Protein AF-A0A4P5X073-F1 (afdb_monomer_lite)

Structure (mmCIF, N/CA/C/O backbone):
data_AF-A0A4P5X073-F1
#
_entry.id   AF-A0A4P5X073-F1
#
loop_
_atom_site.group_PDB
_atom_site.id
_atom_site.type_symbol
_atom_site.label_atom_id
_atom_site.label_alt_id
_atom_site.label_comp_id
_atom_site.label_asym_id
_atom_site.label_entity_id
_atom_site.label_seq_id
_atom_site.pdbx_PDB_ins_code
_atom_site.Cartn_x
_atom_site.Cartn_y
_atom_site.Cartn_z
_atom_site.occupancy
_atom_site.B_iso_or_equiv
_atom_site.auth_seq_id
_atom_site.auth_comp_id
_atom_site.auth_asym_id
_atom_site.auth_atom_id
_atom_site.pdbx_PDB_model_num
ATOM 1 N N . MET A 1 1 ? 3.722 -9.490 3.661 1.00 90.38 1 MET A N 1
ATOM 2 C CA . MET A 1 1 ? 4.353 -8.507 2.749 1.00 90.38 1 MET A CA 1
ATOM 3 C C . MET A 1 1 ? 3.294 -7.777 1.942 1.00 90.38 1 MET A C 1
ATOM 5 O O . MET A 1 1 ? 2.246 -8.359 1.664 1.00 90.38 1 MET A O 1
ATOM 9 N N . CYS A 1 2 ? 3.546 -6.516 1.594 1.00 95.12 2 CYS A N 1
ATOM 10 C CA . CYS A 1 2 ? 2.635 -5.643 0.854 1.00 95.12 2 CYS A CA 1
ATOM 11 C C . CYS A 1 2 ? 2.141 -6.263 -0.462 1.00 95.12 2 CYS A C 1
ATOM 13 O O . CYS A 1 2 ? 0.934 -6.261 -0.695 1.00 95.12 2 CYS A O 1
ATOM 15 N N . ALA A 1 3 ? 3.015 -6.900 -1.247 1.00 94.12 3 ALA A N 1
ATOM 16 C CA . ALA A 1 3 ? 2.694 -7.516 -2.542 1.00 94.12 3 ALA A CA 1
ATOM 17 C C . ALA A 1 3 ? 1.434 -8.405 -2.515 1.00 94.12 3 ALA A C 1
ATOM 19 O O . ALA A 1 3 ? 0.590 -8.369 -3.412 1.00 94.12 3 ALA A O 1
ATOM 20 N N . THR A 1 4 ? 1.281 -9.188 -1.446 1.00 93.81 4 THR A N 1
ATOM 21 C CA . THR A 1 4 ? 0.191 -10.158 -1.275 1.00 93.81 4 THR A CA 1
ATOM 22 C C . THR A 1 4 ? -0.931 -9.657 -0.364 1.00 93.81 4 THR A C 1
ATOM 24 O O . THR A 1 4 ? -1.908 -10.370 -0.149 1.00 93.81 4 THR A O 1
ATOM 27 N N . CYS A 1 5 ? -0.819 -8.436 0.167 1.00 95.62 5 CYS A N 1
ATOM 28 C CA . CYS A 1 5 ? -1.802 -7.847 1.073 1.00 95.62 5 CYS A CA 1
ATOM 29 C C . CYS A 1 5 ? -3.062 -7.397 0.322 1.00 95.62 5 CYS A C 1
ATOM 31 O O . CYS A 1 5 ? -2.972 -6.747 -0.722 1.00 95.62 5 CYS A O 1
ATOM 33 N N . LEU A 1 6 ? -4.241 -7.654 0.891 1.00 95.81 6 LEU A N 1
ATOM 34 C CA . LEU A 1 6 ? -5.538 -7.213 0.366 1.00 95.81 6 LEU A CA 1
ATOM 35 C C . LEU A 1 6 ? -5.612 -5.696 0.129 1.00 95.81 6 LEU A C 1
ATOM 37 O O . LEU A 1 6 ? -6.213 -5.247 -0.853 1.00 95.81 6 LEU A O 1
ATOM 41 N N . HIS A 1 7 ? -4.979 -4.912 1.000 1.00 95.56 7 HIS A N 1
ATOM 42 C CA . HIS A 1 7 ? -5.035 -3.449 0.976 1.00 95.56 7 HIS A CA 1
ATOM 43 C C . HIS A 1 7 ? -4.018 -2.796 0.040 1.00 95.56 7 HIS A C 1
ATOM 45 O O . HIS A 1 7 ? -4.119 -1.600 -0.226 1.00 95.56 7 HIS A O 1
ATOM 51 N N . TRP A 1 8 ? -3.035 -3.542 -0.461 1.00 95.19 8 TRP A N 1
ATOM 52 C CA . TRP A 1 8 ? -1.991 -2.965 -1.299 1.00 95.19 8 TRP A CA 1
ATOM 53 C C . TRP A 1 8 ? -2.427 -2.930 -2.766 1.00 95.19 8 TRP A C 1
ATOM 55 O O . TRP A 1 8 ? -3.107 -3.845 -3.264 1.00 95.19 8 TRP A O 1
ATOM 65 N N . ARG A 1 9 ? -2.083 -1.847 -3.459 1.00 93.62 9 ARG A N 1
ATOM 66 C CA . ARG A 1 9 ? -2.324 -1.673 -4.893 1.00 93.62 9 ARG A CA 1
ATOM 67 C C . ARG A 1 9 ? -0.997 -1.331 -5.569 1.00 93.62 9 ARG A C 1
ATOM 69 O O . ARG A 1 9 ? -0.439 -0.298 -5.209 1.00 93.62 9 ARG A O 1
ATOM 76 N N . PRO A 1 10 ? -0.499 -2.166 -6.500 1.00 91.75 10 PRO A N 1
ATOM 77 C CA . PRO A 1 10 ? 0.700 -1.826 -7.255 1.00 91.75 10 PRO A CA 1
ATOM 78 C C . PRO A 1 10 ? 0.436 -0.564 -8.073 1.00 91.75 10 PRO A C 1
ATOM 80 O O . PRO A 1 10 ? -0.665 -0.393 -8.608 1.00 91.75 10 PRO A O 1
ATOM 83 N N . GLU A 1 11 ? 1.435 0.305 -8.163 1.00 88.12 11 GLU A N 1
ATOM 84 C CA . GLU A 1 11 ? 1.375 1.491 -9.003 1.00 88.12 11 GLU A CA 1
ATOM 85 C C . GLU A 1 11 ? 2.367 1.335 -10.155 1.00 88.12 11 GLU A C 1
ATOM 87 O O . GLU A 1 11 ? 3.565 1.205 -9.941 1.00 88.12 11 GLU A O 1
ATOM 92 N N . ASN A 1 12 ? 1.847 1.322 -11.384 1.00 70.25 12 ASN A N 1
ATOM 93 C CA . ASN A 1 12 ? 2.644 1.194 -12.604 1.00 70.25 12 ASN A CA 1
ATOM 94 C C . ASN A 1 12 ? 2.651 2.528 -13.363 1.00 70.25 12 ASN A C 1
ATOM 96 O O . ASN A 1 12 ? 2.276 2.590 -14.535 1.00 70.25 12 ASN A O 1
ATOM 100 N N . THR A 1 13 ? 2.987 3.615 -12.674 1.00 72.81 13 THR A N 1
ATOM 101 C CA . THR A 1 13 ? 3.215 4.926 -13.294 1.00 72.81 13 THR A CA 1
ATOM 102 C C . THR A 1 13 ? 4.679 5.028 -13.716 1.00 72.81 13 THR A C 1
ATOM 104 O O . THR A 1 13 ? 5.552 4.435 -13.092 1.00 72.81 13 THR A O 1
ATOM 107 N N . ALA A 1 14 ? 4.978 5.775 -14.784 1.00 64.25 14 ALA A N 1
ATOM 108 C CA . ALA A 1 14 ? 6.358 5.950 -15.260 1.00 64.25 14 ALA A CA 1
ATOM 109 C C . ALA A 1 14 ? 7.279 6.618 -14.216 1.00 64.25 14 ALA A C 1
ATOM 111 O O . ALA A 1 14 ? 8.499 6.515 -14.301 1.00 64.25 14 ALA A O 1
ATOM 112 N N . GLU A 1 15 ? 6.680 7.301 -13.241 1.00 67.69 15 GLU A N 1
ATOM 113 C CA . GLU A 1 15 ? 7.348 8.032 -12.167 1.00 67.69 15 GLU A CA 1
ATOM 114 C C . GLU A 1 15 ? 7.777 7.108 -11.018 1.00 67.69 15 GLU A C 1
ATOM 116 O O . GLU A 1 15 ? 8.706 7.430 -10.275 1.00 67.69 15 GLU A O 1
ATOM 121 N N . HIS A 1 16 ? 7.138 5.941 -10.885 1.00 65.94 16 HIS A N 1
ATOM 122 C CA . HIS A 1 16 ? 7.395 4.993 -9.811 1.00 65.94 16 HIS A CA 1
ATOM 123 C C . HIS A 1 16 ? 8.014 3.699 -10.344 1.00 65.94 16 HIS A C 1
ATOM 125 O O . HIS A 1 16 ? 7.563 3.093 -11.312 1.00 65.94 16 HIS A O 1
ATOM 131 N N . LEU A 1 17 ? 9.109 3.283 -9.702 1.00 71.88 17 LEU A N 1
ATOM 132 C CA . LEU A 1 17 ? 9.854 2.086 -10.083 1.00 71.88 17 LEU A CA 1
ATOM 1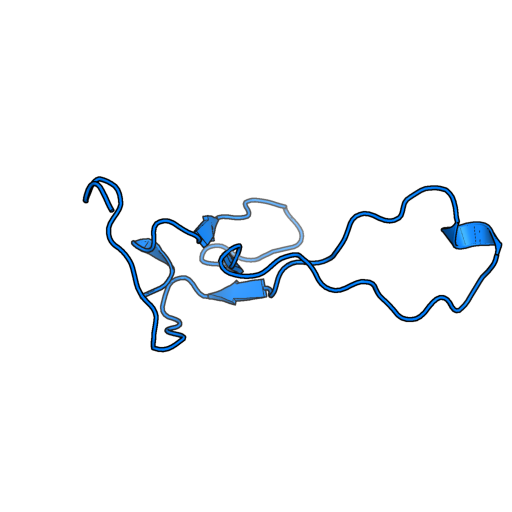33 C C . LEU A 1 17 ? 8.980 0.828 -9.930 1.00 71.88 17 LEU A C 1
ATOM 135 O O . LEU A 1 17 ? 8.087 0.764 -9.085 1.00 71.88 17 LEU A O 1
ATOM 139 N N . ILE A 1 18 ? 9.291 -0.213 -10.703 1.00 83.44 18 ILE A N 1
ATOM 140 C CA . ILE A 1 18 ? 8.678 -1.539 -10.543 1.00 83.44 18 ILE A CA 1
ATOM 141 C C . ILE A 1 18 ? 8.846 -2.000 -9.083 1.00 83.44 18 ILE A C 1
ATOM 143 O O . ILE A 1 18 ? 9.925 -1.860 -8.507 1.00 83.44 18 ILE A O 1
ATOM 147 N N . GLY A 1 19 ? 7.780 -2.546 -8.490 1.00 89.00 19 GLY A N 1
ATOM 148 C CA . GLY A 1 19 ? 7.771 -3.007 -7.094 1.00 89.00 19 GLY A CA 1
ATOM 149 C C . GLY A 1 19 ? 7.260 -1.973 -6.085 1.00 89.00 19 GLY A C 1
ATOM 150 O O . GLY A 1 19 ? 7.277 -2.236 -4.885 1.00 89.00 19 GLY A O 1
ATOM 151 N N . TRP A 1 20 ? 6.777 -0.817 -6.543 1.00 92.69 20 TRP A N 1
ATOM 152 C CA . TRP A 1 20 ? 6.130 0.185 -5.697 1.00 92.69 20 TRP A CA 1
ATOM 153 C C . TRP A 1 20 ? 4.601 0.164 -5.806 1.00 92.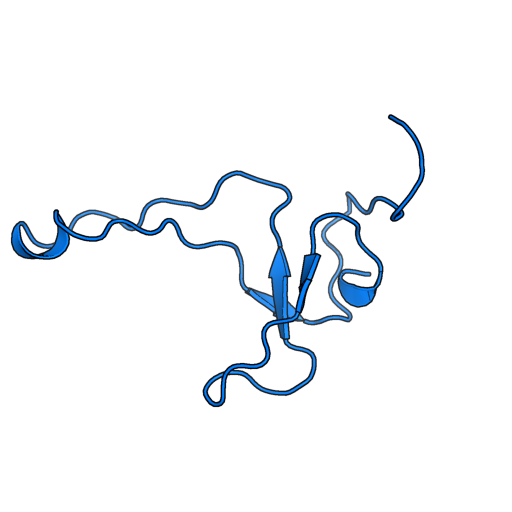69 20 TRP A C 1
ATOM 155 O O . TRP A 1 20 ? 4.013 -0.310 -6.782 1.00 92.69 20 TRP A O 1
ATOM 165 N N . GLY A 1 21 ? 3.940 0.647 -4.756 1.00 93.25 21 GLY A N 1
ATOM 166 C CA . GLY A 1 21 ? 2.489 0.732 -4.708 1.00 93.25 21 GLY A CA 1
ATOM 167 C C . GLY A 1 21 ? 1.953 1.374 -3.436 1.00 93.25 21 GLY A C 1
ATOM 168 O O . GLY A 1 21 ? 2.680 1.680 -2.489 1.00 93.25 21 GLY A O 1
ATOM 169 N N . GLN A 1 22 ? 0.642 1.578 -3.404 1.00 93.50 22 GLN A N 1
ATOM 170 C CA . GLN A 1 22 ? -0.048 2.289 -2.333 1.00 93.50 22 GLN A CA 1
ATOM 171 C C . GLN A 1 22 ? -0.650 1.323 -1.308 1.00 93.50 22 GLN A C 1
ATOM 173 O O . GLN A 1 22 ? -1.387 0.393 -1.658 1.00 93.50 22 GLN A O 1
ATOM 178 N N . CYS A 1 23 ? -0.401 1.577 -0.022 1.00 94.00 23 CYS A N 1
ATOM 179 C CA . CYS A 1 23 ? -1.057 0.877 1.079 1.00 94.00 23 CYS A CA 1
ATOM 180 C C . CYS A 1 23 ? -2.389 1.557 1.430 1.00 94.00 23 CYS A C 1
ATOM 182 O O . CYS A 1 23 ? -2.412 2.645 2.000 1.00 94.00 23 CYS A O 1
ATOM 184 N N . ARG A 1 24 ? -3.517 0.899 1.141 1.00 94.06 24 ARG A N 1
ATOM 185 C CA . ARG A 1 24 ? -4.870 1.442 1.365 1.00 94.06 24 ARG A CA 1
ATOM 186 C C . ARG A 1 24 ? -5.574 0.885 2.601 1.00 94.06 24 ARG A C 1
ATOM 188 O O . ARG A 1 24 ? -6.792 0.739 2.608 1.00 94.06 24 ARG A O 1
ATOM 195 N N . ARG A 1 25 ? -4.809 0.509 3.632 1.00 93.50 25 ARG A N 1
ATOM 196 C CA . ARG A 1 25 ? -5.371 -0.020 4.889 1.00 93.50 25 ARG A CA 1
ATOM 197 C C . ARG A 1 25 ? -6.102 1.068 5.674 1.00 93.50 25 ARG A C 1
ATOM 199 O O . ARG A 1 25 ? -7.149 0.811 6.252 1.00 93.50 25 ARG A O 1
ATOM 206 N N . LEU A 1 26 ? -5.529 2.268 5.691 1.00 89.75 26 LEU A N 1
ATOM 207 C CA . LEU A 1 26 ? -6.111 3.447 6.319 1.00 89.75 26 LEU A CA 1
ATOM 208 C C . LEU A 1 26 ? -6.648 4.403 5.243 1.00 89.75 26 LEU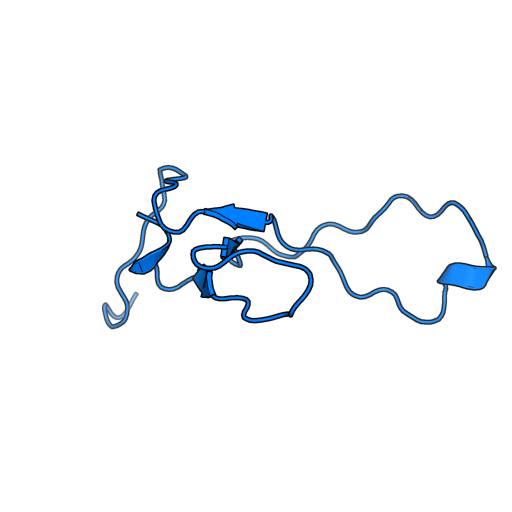 A C 1
ATOM 210 O O . LEU A 1 26 ? -6.179 4.354 4.096 1.00 89.75 26 LEU A O 1
ATOM 214 N N . PRO A 1 27 ? -7.614 5.272 5.597 1.00 85.94 27 PRO A N 1
ATOM 215 C CA . PRO A 1 27 ? -7.996 6.389 4.748 1.00 85.94 27 PRO A CA 1
ATOM 216 C C . PRO A 1 27 ? -6.761 7.209 4.361 1.00 85.94 27 PRO A C 1
ATOM 218 O O . PRO A 1 27 ? -5.822 7.309 5.159 1.00 85.94 27 PRO A O 1
ATOM 221 N N . PRO A 1 28 ? -6.736 7.784 3.153 1.00 84.62 28 PRO A N 1
ATOM 222 C CA . PRO A 1 28 ? -5.614 8.601 2.745 1.00 84.62 28 PRO A CA 1
ATOM 223 C C . PRO A 1 28 ? -5.505 9.845 3.633 1.00 84.62 28 PRO A C 1
ATOM 225 O O . PRO A 1 28 ? -6.512 10.420 4.053 1.00 84.62 28 PRO A O 1
ATOM 228 N N . THR A 1 29 ? -4.279 10.277 3.903 1.00 81.06 29 THR A N 1
ATOM 229 C CA . THR A 1 29 ? -4.039 11.503 4.666 1.00 81.06 29 THR A CA 1
ATOM 230 C C . THR A 1 29 ? -4.228 12.722 3.775 1.00 81.06 29 THR A C 1
ATOM 232 O O . THR A 1 29 ? -3.782 12.738 2.624 1.00 81.06 29 THR A O 1
ATOM 235 N N . MET A 1 30 ? -4.871 13.751 4.322 1.00 77.62 30 MET A N 1
ATOM 236 C CA . MET A 1 30 ? -4.977 15.054 3.675 1.00 77.62 30 MET A CA 1
ATOM 237 C C . MET A 1 30 ? -3.655 15.810 3.847 1.00 77.62 30 MET A C 1
ATOM 239 O O . MET A 1 30 ? -3.178 15.911 4.982 1.00 77.62 30 MET A O 1
ATOM 243 N N . PRO A 1 31 ? -3.053 16.338 2.770 1.00 70.62 31 PRO A N 1
ATOM 244 C CA . PRO A 1 31 ? -1.921 17.239 2.912 1.00 70.62 31 PRO A CA 1
ATOM 245 C C . PRO A 1 31 ? -2.352 18.514 3.663 1.00 70.62 31 PRO A C 1
ATOM 247 O O . PRO A 1 31 ? -3.522 18.908 3.587 1.00 70.62 31 PRO A O 1
ATOM 250 N N . PRO A 1 32 ? -1.440 19.163 4.410 1.00 68.31 32 PRO A N 1
ATOM 251 C CA . PRO A 1 32 ? -1.725 20.459 5.013 1.00 68.31 32 PRO A CA 1
ATOM 252 C C . PRO A 1 32 ? -2.059 21.463 3.902 1.00 68.31 32 PRO A C 1
ATOM 254 O O . PRO A 1 32 ? -1.278 21.622 2.971 1.00 68.31 32 PRO A O 1
ATOM 257 N N . MET A 1 33 ? -3.222 22.115 3.989 1.00 65.69 33 MET A N 1
ATOM 258 C CA . MET A 1 33 ? -3.670 23.118 3.016 1.00 65.69 33 MET A CA 1
ATOM 259 C C . MET A 1 33 ? -2.725 24.324 3.065 1.00 65.69 33 MET A C 1
ATOM 261 O O . MET A 1 33 ? -2.772 25.084 4.032 1.00 65.69 33 MET A O 1
ATOM 265 N N . GLN A 1 34 ? -1.855 24.480 2.065 1.00 64.12 34 GLN A N 1
ATOM 266 C CA . GLN A 1 34 ? -0.935 25.621 1.989 1.00 64.12 34 GLN A CA 1
ATOM 267 C C . GLN A 1 34 ? -1.455 26.714 1.046 1.00 64.12 34 GLN A C 1
ATOM 269 O O . GLN A 1 34 ? -1.228 27.887 1.331 1.00 64.12 34 GLN A O 1
ATOM 274 N N . ASP A 1 35 ? -2.262 26.374 0.032 1.00 56.44 35 ASP A N 1
ATOM 275 C CA . ASP A 1 35 ? -2.787 27.358 -0.920 1.00 56.44 35 ASP A CA 1
ATOM 276 C C . ASP A 1 35 ? -4.290 27.206 -1.223 1.00 56.44 35 ASP A C 1
ATOM 278 O O . ASP A 1 35 ? -4.803 26.127 -1.527 1.00 56.44 35 ASP A O 1
ATOM 282 N N . GLU A 1 36 ? -5.014 28.333 -1.262 1.00 55.31 36 GLU A N 1
ATOM 283 C CA . GLU A 1 36 ? -6.427 28.406 -1.685 1.00 55.31 36 GLU A CA 1
ATOM 284 C C . GLU A 1 36 ? -6.655 27.919 -3.130 1.00 55.31 36 GLU A C 1
ATOM 286 O O . GLU A 1 36 ? -7.786 27.629 -3.519 1.00 55.31 36 GLU A O 1
ATOM 291 N N . LYS A 1 37 ? -5.582 27.786 -3.921 1.00 52.12 37 LYS A N 1
ATOM 292 C CA . LYS A 1 37 ? -5.588 27.255 -5.291 1.00 52.12 37 LYS A CA 1
ATOM 293 C C . LYS A 1 37 ? -5.663 25.720 -5.343 1.00 52.12 37 LYS A C 1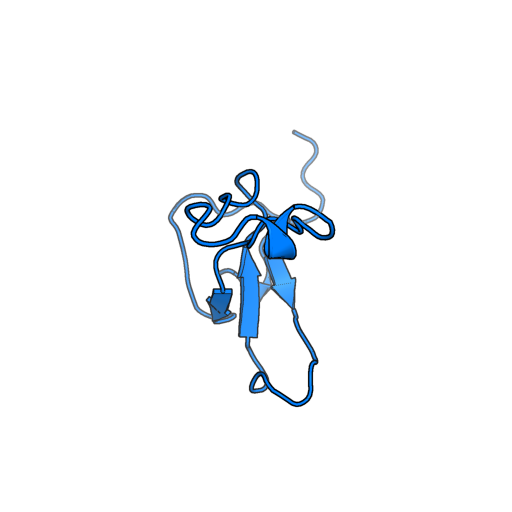
ATOM 295 O O . LYS A 1 37 ? -6.075 25.169 -6.361 1.00 52.12 37 LYS A O 1
ATOM 300 N N . GLU A 1 38 ? -5.333 25.032 -4.249 1.00 53.12 38 GLU A N 1
ATOM 301 C CA . GLU A 1 38 ? -5.395 23.566 -4.133 1.00 53.12 38 GLU A CA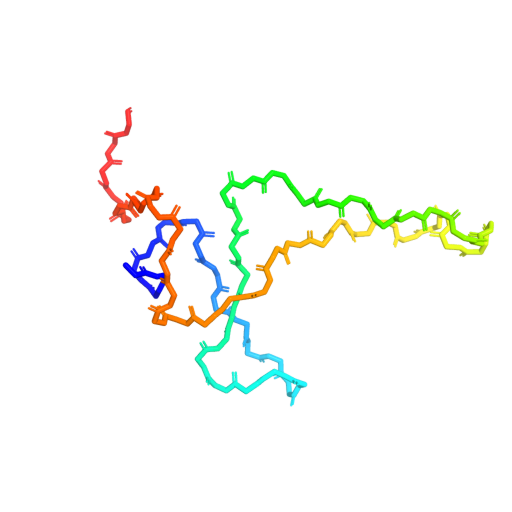 1
ATOM 302 C C . GLU A 1 38 ? -6.780 23.051 -3.708 1.00 53.12 38 GLU A C 1
ATOM 304 O O . GLU A 1 38 ? -7.034 21.847 -3.762 1.00 53.12 38 GLU A O 1
ATOM 309 N N . LYS A 1 39 ? -7.713 23.953 -3.359 1.00 50.06 39 LYS A N 1
ATOM 310 C CA . LYS A 1 39 ? -9.098 23.646 -2.936 1.00 50.06 39 LYS A CA 1
ATOM 311 C C . LYS A 1 39 ? -9.899 22.783 -3.919 1.00 50.06 39 LYS A C 1
ATOM 313 O O . LYS A 1 39 ? -10.947 22.265 -3.545 1.00 50.06 39 LYS A O 1
ATOM 318 N N . LEU A 1 40 ? -9.468 22.679 -5.176 1.00 51.69 40 LEU A N 1
ATOM 319 C CA . LEU A 1 40 ? -10.257 22.083 -6.257 1.00 51.69 40 LEU A CA 1
ATOM 320 C C . LEU A 1 40 ? -9.920 20.616 -6.560 1.00 51.69 40 LEU A C 1
ATOM 322 O O . LEU A 1 40 ? -10.721 19.960 -7.220 1.00 51.69 40 LEU A O 1
ATOM 326 N N . VAL A 1 41 ? -8.805 20.063 -6.065 1.00 54.03 41 VAL A N 1
ATOM 327 C CA . VAL A 1 41 ? -8.450 18.646 -6.290 1.00 54.03 41 VAL A CA 1
ATOM 328 C C . VAL A 1 41 ? -7.756 18.075 -5.051 1.00 54.03 41 VAL A C 1
ATOM 330 O O . VAL A 1 41 ? -6.555 17.826 -5.039 1.00 54.03 41 VAL A O 1
ATOM 333 N N . HIS A 1 42 ? -8.503 17.855 -3.971 1.00 52.41 42 HIS A N 1
ATOM 334 C CA . HIS A 1 42 ? -7.981 17.090 -2.838 1.00 52.41 42 HIS A CA 1
ATOM 335 C C . HIS A 1 42 ? -8.189 15.595 -3.077 1.00 52.41 42 HIS A C 1
ATOM 337 O O . HIS A 1 42 ? -9.171 15.001 -2.634 1.00 52.41 42 HIS A O 1
ATOM 343 N N . VAL A 1 43 ? -7.251 14.979 -3.795 1.00 64.69 43 VAL A N 1
ATOM 344 C CA . VAL A 1 43 ? -7.100 13.522 -3.775 1.00 64.69 43 VAL A CA 1
ATOM 345 C C . VAL A 1 43 ? -6.217 13.206 -2.576 1.00 64.69 43 VAL A C 1
ATOM 347 O O . VAL A 1 43 ? -5.052 13.593 -2.542 1.00 64.69 43 VAL A O 1
ATOM 350 N N . GLY A 1 44 ? -6.777 12.559 -1.555 1.00 71.94 44 GLY A N 1
ATOM 351 C CA . GLY A 1 44 ? -5.979 12.130 -0.412 1.00 71.94 44 GLY A CA 1
ATOM 352 C C . GLY A 1 44 ? -4.825 11.218 -0.856 1.00 71.94 44 GLY A C 1
ATOM 353 O O . GLY A 1 44 ? -4.978 10.413 -1.777 1.00 71.94 44 GLY A O 1
ATOM 354 N N . LEU A 1 45 ? -3.687 11.308 -0.163 1.00 83.31 45 LEU A N 1
ATOM 35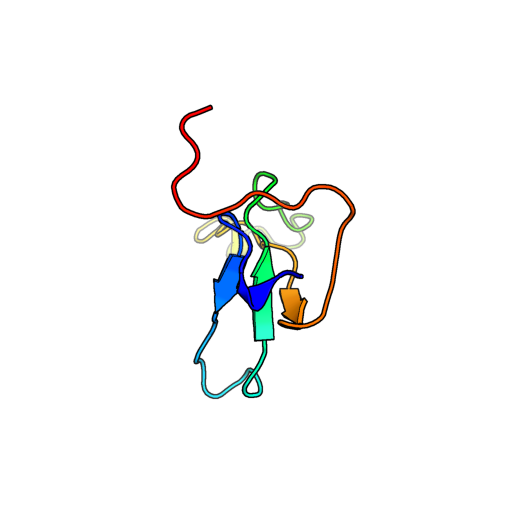5 C CA . LEU A 1 45 ? -2.502 10.498 -0.449 1.00 83.31 45 LEU A CA 1
ATOM 356 C C . LEU A 1 45 ? -2.488 9.228 0.408 1.00 83.31 45 LEU A C 1
ATOM 358 O O . LEU A 1 45 ? -2.593 9.286 1.636 1.00 83.31 45 LEU A O 1
ATOM 362 N N . TRP A 1 46 ? -2.330 8.072 -0.235 1.00 89.94 46 TRP A N 1
ATOM 363 C CA . TRP A 1 46 ? -2.036 6.820 0.462 1.00 89.94 46 TRP A CA 1
ATOM 364 C C . TRP A 1 46 ? -0.525 6.638 0.643 1.00 89.94 46 TRP A C 1
ATOM 366 O O . TRP A 1 46 ? 0.235 7.025 -0.245 1.00 89.94 46 TRP A O 1
ATOM 376 N N . PRO A 1 47 ? -0.074 5.999 1.741 1.00 91.19 47 PRO A N 1
ATOM 377 C CA . PRO A 1 47 ? 1.335 5.686 1.936 1.00 91.19 47 PRO A CA 1
ATOM 378 C C . PRO A 1 47 ? 1.903 4.868 0.778 1.00 91.19 47 PRO A C 1
ATOM 380 O O . PRO A 1 47 ? 1.366 3.810 0.429 1.00 91.19 47 PRO A O 1
ATOM 383 N N . HIS A 1 48 ? 3.011 5.347 0.223 1.00 91.56 48 HIS A N 1
ATOM 384 C CA . HIS A 1 48 ? 3.737 4.663 -0.832 1.00 91.56 48 HIS A CA 1
ATOM 385 C C . HIS A 1 48 ? 4.748 3.690 -0.213 1.00 91.56 48 HIS A C 1
ATOM 387 O O . HIS A 1 48 ? 5.551 4.073 0.635 1.00 91.56 48 HIS A O 1
ATOM 393 N N . THR A 1 49 ? 4.658 2.414 -0.582 1.00 93.44 49 THR A N 1
ATOM 394 C CA . THR A 1 49 ? 5.401 1.305 0.041 1.00 93.44 49 THR A CA 1
ATOM 395 C C . THR A 1 49 ? 5.931 0.365 -1.028 1.00 93.44 49 THR A C 1
ATOM 397 O O . THR A 1 49 ? 5.317 0.219 -2.092 1.00 93.44 49 THR A O 1
ATOM 400 N N . ARG A 1 50 ? 7.045 -0.303 -0.739 1.00 94.12 50 ARG A N 1
ATOM 401 C CA . ARG A 1 50 ? 7.550 -1.387 -1.579 1.00 94.12 50 ARG A CA 1
ATOM 402 C C . ARG A 1 50 ? 6.711 -2.641 -1.394 1.00 94.12 50 ARG A C 1
ATOM 404 O O . ARG A 1 50 ? 6.115 -2.882 -0.345 1.00 94.12 50 ARG A O 1
ATOM 411 N N . ASP A 1 51 ? 6.707 -3.473 -2.415 1.00 94.62 51 ASP A N 1
ATOM 412 C CA . ASP A 1 51 ? 6.089 -4.793 -2.430 1.00 94.62 51 ASP A CA 1
ATOM 413 C C . ASP A 1 51 ? 6.573 -5.703 -1.276 1.00 94.62 51 ASP A C 1
ATOM 415 O O . ASP A 1 51 ? 5.772 -6.429 -0.675 1.00 94.62 51 ASP A O 1
ATOM 419 N N . ALA A 1 52 ? 7.851 -5.601 -0.908 1.00 94.94 52 ALA A N 1
ATOM 420 C CA . ALA A 1 52 ? 8.492 -6.327 0.184 1.00 94.94 52 ALA A CA 1
ATOM 421 C C . ALA A 1 52 ? 8.251 -5.721 1.582 1.00 94.94 52 ALA A C 1
ATOM 423 O O . ALA A 1 52 ? 8.597 -6.356 2.581 1.00 94.94 52 ALA A O 1
ATOM 424 N N . ASP A 1 53 ? 7.643 -4.536 1.691 1.00 95.38 53 ASP A N 1
ATOM 425 C CA . ASP A 1 53 ? 7.394 -3.914 2.994 1.00 95.38 53 ASP A CA 1
ATOM 426 C C . ASP A 1 53 ? 6.330 -4.678 3.803 1.00 95.38 53 ASP A C 1
ATOM 428 O O . ASP A 1 53 ? 5.541 -5.489 3.292 1.00 95.38 53 ASP A O 1
ATOM 432 N N . TRP A 1 54 ? 6.295 -4.418 5.113 1.00 93.38 54 TRP A N 1
ATOM 433 C CA . TRP A 1 54 ? 5.309 -4.990 6.023 1.00 93.38 54 TRP A CA 1
ATOM 434 C C . TRP A 1 54 ? 4.994 -4.047 7.186 1.00 93.38 54 TRP A C 1
ATOM 436 O O . TRP A 1 54 ? 5.886 -3.560 7.869 1.00 93.38 54 TRP A O 1
ATOM 446 N N . CYS A 1 55 ? 3.700 -3.818 7.422 1.00 92.88 55 CYS A N 1
ATOM 447 C CA . CYS A 1 55 ? 3.197 -2.908 8.453 1.00 92.88 55 CYS A CA 1
ATOM 448 C C . CYS A 1 55 ? 2.652 -3.611 9.711 1.00 92.88 55 CYS A C 1
ATOM 450 O O . CYS A 1 55 ? 1.976 -2.968 10.506 1.00 92.88 55 CYS A O 1
ATOM 452 N N . GLY A 1 56 ? 2.863 -4.924 9.870 1.00 94.31 56 GLY A N 1
ATOM 453 C CA . GLY A 1 56 ? 2.318 -5.720 10.985 1.00 94.31 56 GLY A CA 1
ATOM 454 C C . GLY A 1 56 ? 0.890 -6.243 10.769 1.00 94.31 56 GLY A C 1
ATOM 455 O O . GLY A 1 56 ? 0.550 -7.312 11.253 1.00 94.31 56 GLY A O 1
ATOM 456 N N . GLU A 1 57 ? 0.090 -5.564 9.948 1.00 94.56 57 GLU A N 1
ATOM 457 C CA . GLU A 1 57 ? -1.362 -5.785 9.808 1.00 94.56 57 GLU A CA 1
ATOM 458 C C . GLU A 1 57 ? -1.725 -6.385 8.435 1.00 94.56 57 GLU A C 1
ATOM 460 O O . GLU A 1 57 ? -2.547 -5.853 7.684 1.00 94.56 57 GLU A O 1
ATOM 465 N N . TRP A 1 58 ? -1.028 -7.449 8.032 1.00 93.81 58 TRP A N 1
ATOM 466 C CA . TRP A 1 58 ? -1.235 -8.074 6.721 1.00 93.81 58 TRP A CA 1
ATOM 467 C C . TRP A 1 58 ? -2.536 -8.888 6.682 1.00 93.81 58 TRP A C 1
ATOM 469 O O . TRP A 1 58 ? -2.821 -9.639 7.608 1.00 93.81 58 TRP A O 1
ATOM 479 N N . GLN A 1 59 ? -3.282 -8.792 5.577 1.00 94.44 59 GLN A N 1
ATOM 480 C CA . GLN A 1 59 ? -4.481 -9.600 5.327 1.00 94.44 59 GLN A CA 1
ATOM 481 C C . GLN A 1 59 ? -4.425 -10.246 3.942 1.00 94.44 59 GLN A C 1
ATOM 483 O O . GLN A 1 59 ? -4.043 -9.597 2.963 1.00 94.44 59 GLN A O 1
ATOM 488 N N . ALA A 1 60 ? -4.837 -11.512 3.858 1.00 92.00 60 ALA A N 1
ATOM 489 C CA . ALA A 1 60 ? -4.896 -12.258 2.608 1.00 92.00 60 ALA A CA 1
ATOM 490 C C . ALA A 1 60 ? -6.040 -11.767 1.709 1.00 92.00 60 ALA A C 1
ATOM 492 O O . ALA A 1 60 ? -7.107 -11.363 2.174 1.00 92.00 60 ALA A O 1
ATOM 493 N N . ARG A 1 61 ? -5.850 -11.851 0.389 1.00 83.88 61 ARG A N 1
ATOM 494 C CA . ARG A 1 61 ? -6.940 -11.656 -0.574 1.00 83.88 61 ARG A CA 1
ATOM 495 C C . ARG A 1 61 ? -7.837 -12.897 -0.546 1.00 83.88 61 ARG A C 1
ATOM 497 O O . ARG A 1 61 ? -7.415 -13.944 -1.020 1.00 83.88 61 ARG A O 1
ATOM 504 N N . GLY A 1 62 ? -9.049 -12.784 -0.001 1.00 74.25 62 GLY A N 1
ATOM 505 C CA . GLY A 1 62 ? -10.060 -13.851 -0.065 1.00 74.25 62 GLY A CA 1
ATOM 506 C C . GLY A 1 62 ? -10.409 -14.545 1.252 1.00 74.25 62 GLY A C 1
ATOM 507 O O . GLY A 1 62 ? -11.237 -15.449 1.234 1.00 74.25 62 GLY A O 1
ATOM 508 N N . THR A 1 63 ? -9.852 -14.130 2.391 1.00 58.97 63 THR A N 1
ATOM 509 C CA . THR A 1 63 ? -10.443 -14.479 3.692 1.00 58.97 63 THR A CA 1
ATOM 510 C C . THR A 1 63 ? -11.672 -13.599 3.926 1.00 58.97 63 THR A C 1
ATOM 512 O O . THR A 1 63 ? -11.508 -12.378 3.957 1.00 58.97 63 THR A O 1
ATOM 515 N N . PRO A 1 64 ? -12.885 -14.166 4.057 1.00 56.00 64 PRO A N 1
ATOM 516 C CA . PRO A 1 64 ? -14.025 -13.404 4.541 1.00 56.00 64 PRO A CA 1
ATOM 517 C C . PRO A 1 64 ? -13.745 -13.004 5.993 1.00 56.00 64 PRO A C 1
ATOM 519 O O . PRO A 1 64 ? -13.397 -13.855 6.813 1.00 56.00 64 PRO A O 1
ATOM 522 N N . THR A 1 65 ? -13.814 -11.703 6.258 1.00 58.78 65 THR A N 1
ATOM 523 C CA . THR A 1 65 ? -13.764 -11.112 7.598 1.00 58.78 65 THR A CA 1
ATOM 524 C C . THR A 1 65 ? -15.074 -11.318 8.337 1.00 58.78 65 THR A C 1
ATOM 526 O O . THR A 1 65 ? -16.135 -11.270 7.671 1.00 58.78 65 THR A O 1
#

Foldseek 3Di:
DLLFAPQWDADPDPVDDPQKTFRRPDPAAFDDPPDPVCVPDGDGDGDMDGSPDDDPDGDGDPPDD

Sequence (65 aa):
MCATCLHWRPENTAEHLIGWGQCRRLPPTMPPMQDEKEKLVHVGLWPHTRDADWCGEWQARGTPT

Secondary structure (DSSP, 8-state):
-GGGBTTEEE---TTS-TTEEEE-SSPPBPPP---TTGGG---PBPPEEETT---S---BTT---

pLDDT: mean 80.63, std 15.31, range [50.06, 95.81]

Radius of gyration: 14.15 Å; chains: 1; bounding box: 24×43×26 Å